Protein AF-A0A448XFE4-F1 (afdb_monomer)

Sequence (60 aa):
MSCLTDFPNFSADTFHYLDAPVLRVTGADVPMPYALNLELHCIPNAENILKTVKHMLNIK

pLDDT: mean 77.82, std 14.7, range [36.56, 91.06]

Radius of gyration: 18.42 Å; Cα contacts (8 Å, |Δi|>4): 32; chains: 1; bounding box: 54×24×35 Å

Solvent-accessible surface area (backbone atoms only — not comparable to full-atom values): 4136 Å² total; per-residue (Å²): 143,78,88,80,72,82,69,74,72,78,75,66,75,59,64,80,77,55,94,54,81,92,80,84,90,65,51,52,98,61,80,88,53,86,52,67,77,52,37,63,62,35,46,74,47,72,67,60,52,53,52,50,51,30,61,57,68,72,55,130

Organism: NCBI:txid117903

Foldseek 3Di:
DPPPPPPPPCPDPVVVVDPFDDDDQAFDPDDQDPPPVVNVRRHRDPVSVVVVVCVRVVPD

InterPro domains:
  IPR009014 Transketolase C-terminal/Pyruvate-ferredoxin oxidoreductase domain II [G3DSA:3.40.50.920] (9-58)
  IPR009014 Transketolase C-terminal/Pyruvate-ferredoxin oxidoreductase domain II [SSF52922] (12-58)
  IPR033248 Transketolase, C-terminal domain [PF02780] (13-49)

Nearest PDB structures (foldseek):
  6cer-assembly1_D  TM=9.467E-01  e=2.720E-03  Homo sapiens

Structure (mmCIF, N/CA/C/O backbone):
data_AF-A0A448XFE4-F1
#
_entry.id   AF-A0A448XFE4-F1
#
loop_
_atom_site.group_PDB
_atom_site.id
_atom_site.type_symbol
_atom_site.label_atom_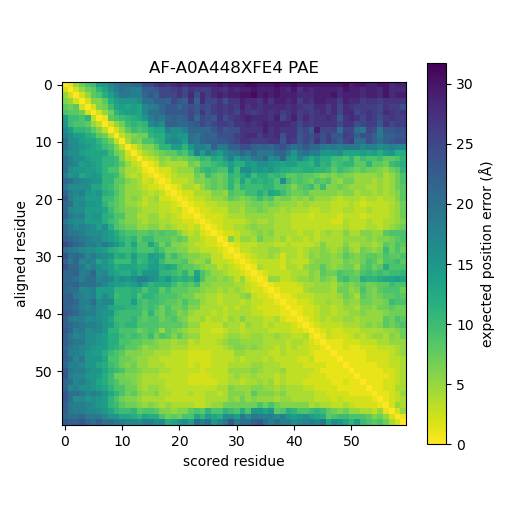id
_atom_site.label_alt_id
_atom_site.label_comp_id
_atom_site.label_asym_id
_atom_site.label_entity_id
_atom_site.label_seq_id
_atom_site.pdbx_PDB_ins_code
_atom_site.Cartn_x
_atom_site.Cartn_y
_atom_site.Cartn_z
_atom_site.occupancy
_atom_site.B_iso_or_equiv
_atom_site.auth_seq_id
_atom_site.auth_comp_id
_atom_site.auth_asym_id
_atom_site.auth_atom_id
_atom_site.pdbx_PDB_model_num
ATOM 1 N N . MET A 1 1 ? 41.695 6.769 -8.746 1.00 45.16 1 MET A N 1
ATOM 2 C CA . MET A 1 1 ? 40.642 7.805 -8.631 1.00 45.16 1 MET A CA 1
ATOM 3 C C . MET A 1 1 ? 39.296 7.328 -9.208 1.00 45.16 1 MET A C 1
ATOM 5 O O . MET A 1 1 ? 38.475 8.162 -9.550 1.00 45.16 1 MET A O 1
ATOM 9 N N . SER A 1 2 ? 39.040 6.017 -9.332 1.00 43.38 2 SER A N 1
ATOM 10 C CA . SER A 1 2 ? 37.871 5.487 -10.066 1.00 43.38 2 SER A CA 1
ATOM 11 C C . SER A 1 2 ? 36.879 4.700 -9.203 1.00 43.38 2 SER A C 1
ATOM 13 O O . SER A 1 2 ? 35.900 4.204 -9.730 1.00 43.38 2 SER A O 1
ATOM 15 N N . CYS A 1 3 ? 37.102 4.583 -7.891 1.00 36.56 3 CYS A N 1
ATOM 16 C CA . CYS A 1 3 ? 36.350 3.660 -7.028 1.00 36.56 3 CYS A CA 1
ATOM 17 C C . CYS A 1 3 ? 35.238 4.337 -6.198 1.00 36.56 3 CYS A C 1
ATOM 19 O O . CYS A 1 3 ? 34.846 3.799 -5.169 1.00 36.56 3 CYS A O 1
ATOM 21 N N . LEU A 1 4 ? 34.779 5.540 -6.570 1.00 56.12 4 LEU A N 1
ATOM 22 C CA . LEU A 1 4 ? 33.794 6.307 -5.782 1.00 56.12 4 LEU A CA 1
ATOM 23 C C . LEU A 1 4 ? 32.548 6.756 -6.566 1.00 56.12 4 LEU A C 1
ATOM 25 O O . LEU A 1 4 ? 31.707 7.444 -5.997 1.00 56.12 4 LEU A O 1
ATOM 29 N N . THR A 1 5 ? 32.385 6.353 -7.831 1.00 58.12 5 THR A N 1
ATOM 30 C CA . THR A 1 5 ? 31.154 6.626 -8.605 1.00 58.12 5 THR A CA 1
ATOM 31 C C . THR A 1 5 ? 30.226 5.419 -8.750 1.00 58.12 5 THR A C 1
ATOM 33 O O . THR A 1 5 ? 29.128 5.578 -9.268 1.00 58.12 5 THR A O 1
ATOM 36 N N . ASP A 1 6 ? 30.596 4.243 -8.235 1.00 50.28 6 ASP A N 1
ATOM 37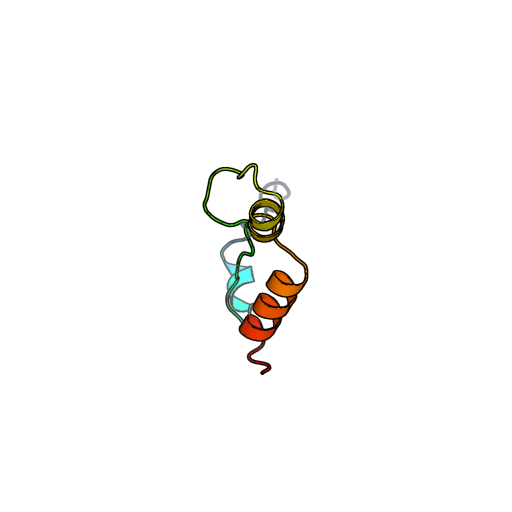 C CA . ASP A 1 6 ? 29.754 3.035 -8.256 1.00 50.28 6 ASP A CA 1
ATOM 38 C C . ASP A 1 6 ? 28.758 2.993 -7.084 1.00 50.28 6 ASP A C 1
ATOM 40 O O . ASP A 1 6 ? 28.571 1.966 -6.435 1.00 50.28 6 ASP A O 1
ATOM 44 N N . PHE A 1 7 ? 28.101 4.116 -6.790 1.00 51.12 7 PHE A N 1
ATOM 45 C CA . PHE A 1 7 ? 26.746 4.037 -6.250 1.00 51.12 7 PHE A CA 1
ATOM 46 C C . PHE A 1 7 ? 25.829 3.950 -7.472 1.00 51.12 7 PHE A C 1
ATOM 48 O O . PHE A 1 7 ? 25.539 4.988 -8.073 1.00 51.12 7 PHE A O 1
ATOM 55 N N . PRO A 1 8 ? 25.427 2.742 -7.916 1.00 53.97 8 PRO A N 1
ATOM 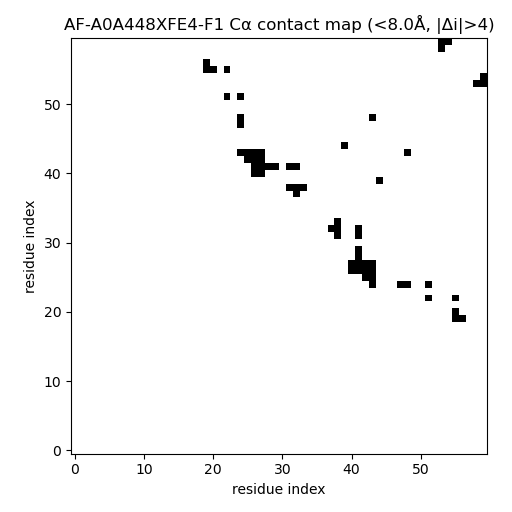56 C CA . PRO A 1 8 ? 24.596 2.630 -9.094 1.00 53.97 8 PRO A CA 1
ATOM 57 C C . PRO A 1 8 ? 23.260 3.289 -8.774 1.00 53.97 8 PRO A C 1
ATOM 59 O O . PRO A 1 8 ? 22.524 2.865 -7.879 1.00 53.97 8 PRO A O 1
ATOM 62 N N . ASN A 1 9 ? 22.961 4.357 -9.508 1.00 52.09 9 ASN A N 1
ATOM 63 C CA . ASN A 1 9 ? 21.612 4.868 -9.639 1.00 52.09 9 ASN A CA 1
ATOM 64 C C . ASN A 1 9 ? 20.727 3.686 -10.046 1.00 52.09 9 ASN A C 1
ATOM 66 O O . ASN A 1 9 ? 20.780 3.218 -11.179 1.00 52.09 9 ASN A O 1
ATOM 70 N N . PHE A 1 10 ? 19.928 3.208 -9.094 1.00 55.78 10 PHE A N 1
ATOM 71 C CA . PHE A 1 10 ? 18.997 2.076 -9.169 1.00 55.78 10 PHE A CA 1
ATOM 72 C C . PHE A 1 10 ? 18.006 2.143 -10.352 1.00 55.78 10 PHE A C 1
ATOM 74 O O . PHE A 1 10 ? 17.236 1.213 -10.581 1.00 55.78 10 PHE A O 1
ATOM 81 N N . SER A 1 11 ? 18.005 3.243 -11.104 1.00 57.62 11 SER A N 1
ATOM 82 C CA . SER A 1 11 ? 16.874 3.718 -11.876 1.00 57.62 11 SER A CA 1
ATOM 83 C C . SER A 1 11 ? 16.960 3.580 -13.395 1.00 57.62 11 SER A C 1
ATOM 85 O O . SER A 1 11 ? 15.948 3.827 -14.035 1.00 57.62 11 SER A O 1
ATOM 87 N N . ALA A 1 12 ? 18.094 3.223 -13.999 1.00 60.97 12 ALA A N 1
ATOM 88 C CA . ALA A 1 12 ? 18.180 3.152 -15.466 1.00 60.97 12 ALA A CA 1
ATOM 89 C C . ALA A 1 12 ? 18.217 1.709 -15.982 1.00 60.97 12 ALA A C 1
ATOM 91 O O . ALA A 1 12 ? 17.323 1.292 -16.713 1.00 60.97 12 ALA A O 1
ATOM 92 N N . ASP A 1 13 ? 19.192 0.917 -15.543 1.00 66.94 13 ASP A N 1
ATOM 93 C CA . ASP A 1 13 ? 19.451 -0.383 -16.173 1.00 66.94 13 ASP A CA 1
ATOM 94 C C . ASP A 1 13 ? 18.561 -1.509 -15.619 1.00 66.94 13 ASP A C 1
ATOM 96 O O . ASP A 1 13 ? 18.216 -2.448 -16.332 1.00 66.94 13 ASP A O 1
ATOM 100 N N . THR A 1 14 ? 18.115 -1.401 -14.363 1.00 69.44 14 THR A N 1
ATOM 101 C CA . THR A 1 14 ? 17.324 -2.440 -13.676 1.00 69.44 14 THR A CA 1
ATOM 102 C C . THR A 1 14 ? 15.892 -2.570 -14.212 1.00 69.44 14 THR A C 1
ATOM 104 O O . THR A 1 14 ? 15.292 -3.639 -14.121 1.00 69.44 14 THR A O 1
ATOM 107 N N . PHE A 1 15 ? 15.331 -1.506 -14.797 1.00 65.94 15 PHE A N 1
ATOM 108 C CA . PHE A 1 15 ? 13.949 -1.504 -15.295 1.00 65.94 15 PHE A CA 1
ATOM 109 C C . PHE A 1 15 ? 13.730 -2.432 -16.496 1.00 65.94 15 PHE A C 1
ATOM 111 O O . PHE A 1 15 ? 12.608 -2.881 -16.711 1.00 65.94 15 PHE A O 1
ATOM 118 N N . HIS A 1 16 ? 14.782 -2.758 -17.252 1.00 74.31 16 HIS A N 1
ATOM 119 C CA . HIS A 1 16 ? 14.686 -3.652 -18.408 1.00 74.31 16 HIS A CA 1
ATOM 120 C C . HIS A 1 16 ? 14.549 -5.135 -18.037 1.00 74.31 16 HIS A C 1
ATOM 122 O O . HIS A 1 16 ? 14.151 -5.932 -18.880 1.00 74.31 16 HIS A O 1
ATOM 128 N N . TYR A 1 17 ? 14.852 -5.504 -16.790 1.00 81.12 17 TYR A N 1
ATOM 129 C CA . TYR A 1 17 ? 14.790 -6.887 -16.304 1.00 81.12 17 TYR A CA 1
ATOM 130 C C . TYR A 1 17 ? 13.453 -7.242 -15.638 1.00 81.12 17 TYR A C 1
ATOM 132 O O . TYR A 1 17 ? 13.297 -8.351 -15.133 1.00 81.12 17 TYR A O 1
ATOM 140 N N . LEU A 1 18 ? 12.511 -6.299 -15.568 1.00 79.56 18 LEU A N 1
ATOM 141 C CA . LEU A 1 18 ? 11.259 -6.476 -14.846 1.00 79.56 18 LEU A CA 1
ATOM 142 C C . LEU A 1 18 ? 10.121 -6.843 -15.812 1.00 79.56 18 LEU A C 1
ATOM 144 O O . LEU A 1 18 ? 9.617 -5.990 -16.537 1.00 79.56 18 LEU A O 1
ATOM 148 N N . ASP A 1 19 ? 9.680 -8.101 -15.778 1.00 84.38 19 ASP A N 1
ATOM 149 C CA . ASP A 1 19 ? 8.606 -8.610 -16.650 1.00 84.38 19 ASP A CA 1
ATOM 150 C C . ASP A 1 19 ? 7.197 -8.101 -16.272 1.00 84.38 19 ASP A C 1
ATOM 152 O O . ASP A 1 19 ? 6.266 -8.180 -17.073 1.00 84.38 19 ASP A O 1
ATOM 156 N N . ALA A 1 20 ? 7.017 -7.588 -15.048 1.00 83.56 20 ALA A N 1
ATOM 157 C CA . ALA A 1 20 ? 5.721 -7.189 -14.492 1.00 83.56 20 ALA A CA 1
ATOM 158 C C . ALA A 1 20 ? 5.809 -5.858 -13.718 1.00 83.56 20 ALA A C 1
ATOM 160 O O . ALA A 1 20 ? 6.841 -5.564 -13.122 1.00 83.56 20 ALA A O 1
ATOM 161 N N . PRO A 1 21 ? 4.744 -5.037 -13.673 1.00 83.88 21 PRO A N 1
ATOM 162 C CA . PRO A 1 21 ? 4.786 -3.737 -13.004 1.00 83.88 21 PRO A CA 1
ATOM 163 C C . PRO A 1 21 ? 5.001 -3.860 -11.488 1.00 83.88 21 PRO A C 1
ATOM 165 O O . PRO A 1 21 ? 4.425 -4.725 -10.828 1.00 83.88 21 PRO A O 1
ATOM 168 N N . VAL A 1 22 ? 5.774 -2.930 -10.913 1.00 84.69 22 VAL A N 1
ATOM 169 C CA . VAL A 1 22 ? 5.956 -2.835 -9.456 1.00 84.69 22 VAL A CA 1
ATOM 170 C C . VAL A 1 22 ? 4.667 -2.328 -8.811 1.00 84.69 22 VAL A C 1
ATOM 172 O O . VAL A 1 22 ? 4.218 -1.214 -9.080 1.00 84.69 22 VAL A O 1
ATOM 175 N N . LEU A 1 23 ? 4.093 -3.130 -7.917 1.00 88.75 23 LEU A N 1
ATOM 176 C CA . LEU A 1 23 ? 2.908 -2.778 -7.138 1.00 88.75 23 LEU A CA 1
ATOM 177 C C . LEU A 1 23 ? 3.286 -2.576 -5.668 1.00 88.75 23 LEU A C 1
ATOM 179 O O . LEU A 1 23 ? 4.200 -3.218 -5.152 1.00 88.75 23 LEU A O 1
ATOM 183 N N . ARG A 1 24 ? 2.572 -1.682 -4.978 1.00 88.00 24 ARG A N 1
ATOM 184 C CA . ARG A 1 24 ? 2.761 -1.423 -3.544 1.00 88.00 24 ARG A CA 1
ATOM 185 C C . ARG A 1 24 ? 1.538 -1.894 -2.775 1.00 88.00 24 ARG A C 1
ATOM 187 O O . ARG A 1 24 ? 0.414 -1.599 -3.171 1.00 88.00 24 ARG A O 1
ATOM 194 N N . VAL A 1 25 ? 1.773 -2.577 -1.662 1.00 87.56 25 VAL A N 1
ATOM 195 C CA . VAL A 1 25 ? 0.732 -2.951 -0.703 1.00 87.56 25 VAL A CA 1
ATOM 196 C C . VAL A 1 25 ? 0.887 -2.041 0.506 1.00 87.56 25 VAL A C 1
ATOM 198 O O . VAL A 1 25 ? 1.869 -2.142 1.237 1.00 87.56 25 VAL A O 1
ATOM 201 N N . THR A 1 26 ? -0.053 -1.120 0.687 1.00 87.50 26 THR A N 1
ATOM 202 C CA . THR A 1 26 ? -0.088 -0.187 1.820 1.00 87.50 26 THR A CA 1
ATOM 203 C C . THR A 1 26 ? -1.350 -0.405 2.640 1.00 87.50 26 THR A C 1
ATOM 205 O O . THR A 1 26 ? -2.287 -1.065 2.187 1.00 87.50 26 THR A O 1
ATOM 208 N N . GLY A 1 27 ? -1.372 0.157 3.850 1.00 85.56 27 GLY A N 1
ATOM 209 C CA . GLY A 1 27 ? -2.606 0.261 4.619 1.00 85.56 27 GLY A CA 1
ATOM 210 C C . GLY A 1 27 ? -3.663 1.089 3.887 1.00 85.56 27 GLY A C 1
ATOM 211 O O . GLY A 1 27 ? -3.352 1.799 2.923 1.00 85.56 27 GLY A O 1
ATOM 212 N N . ALA A 1 28 ? -4.912 0.970 4.334 1.00 84.19 28 ALA A N 1
ATOM 213 C CA . ALA A 1 28 ? -5.995 1.803 3.822 1.00 84.19 28 ALA A CA 1
ATOM 214 C C . ALA A 1 28 ? -5.664 3.288 4.055 1.00 84.19 28 ALA A C 1
ATOM 216 O O . ALA A 1 28 ? -5.120 3.641 5.099 1.00 84.19 28 ALA A O 1
ATOM 217 N N . ASP A 1 29 ? -5.987 4.147 3.086 1.00 86.75 29 ASP A N 1
ATOM 218 C CA . ASP A 1 29 ? -5.714 5.592 3.133 1.00 86.75 29 ASP A CA 1
ATOM 219 C C . ASP A 1 29 ? -6.718 6.316 4.046 1.00 86.75 29 ASP A C 1
ATOM 221 O O . ASP A 1 29 ? -7.556 7.109 3.618 1.00 86.75 29 ASP A O 1
ATOM 225 N N . VAL A 1 30 ? -6.704 5.938 5.321 1.00 83.94 30 VAL A N 1
ATOM 226 C CA . VAL A 1 30 ? -7.553 6.472 6.383 1.00 83.94 30 VAL A CA 1
ATOM 227 C C . VAL A 1 30 ? -6.728 6.602 7.662 1.00 83.94 30 VAL A C 1
ATOM 229 O O . VAL A 1 30 ? -5.829 5.793 7.908 1.00 83.94 30 VAL A O 1
ATOM 232 N N . PRO A 1 31 ? -7.017 7.598 8.515 1.00 85.75 31 PRO A N 1
ATOM 233 C CA . PRO A 1 31 ? -6.453 7.614 9.857 1.00 85.75 31 PRO A CA 1
ATOM 234 C C . PRO A 1 31 ? -6.876 6.343 10.607 1.00 85.75 31 PRO A C 1
ATOM 236 O O . PRO A 1 31 ? -8.010 5.887 10.461 1.00 85.75 31 PRO A O 1
ATOM 239 N N . MET A 1 32 ? -5.967 5.785 11.412 1.00 85.81 32 MET A N 1
ATOM 240 C CA . MET A 1 32 ? -6.179 4.541 12.160 1.00 85.81 32 MET A CA 1
ATOM 241 C C . MET A 1 32 ? -7.492 4.594 12.972 1.00 85.81 32 MET A C 1
ATOM 243 O O . MET A 1 32 ? -7.602 5.408 13.895 1.00 85.81 32 MET A O 1
ATOM 247 N N . PRO A 1 33 ? -8.494 3.759 12.648 1.00 86.69 33 PRO A N 1
ATOM 248 C CA . PRO A 1 33 ? -9.775 3.758 13.342 1.00 86.69 33 PRO A CA 1
ATOM 249 C C . PRO A 1 33 ? -9.696 2.972 14.656 1.00 86.69 33 PRO A C 1
ATOM 251 O O . PRO A 1 33 ? -8.946 2.011 14.775 1.00 86.69 33 PRO A O 1
ATOM 254 N N . TYR A 1 34 ? -10.528 3.343 15.633 1.00 85.62 34 TYR A N 1
ATOM 255 C CA . TYR A 1 34 ? -10.605 2.650 16.929 1.00 85.62 34 TYR A CA 1
ATOM 256 C C . TYR A 1 34 ? -11.429 1.350 16.886 1.00 85.62 34 TYR A C 1
ATOM 258 O O . TYR A 1 34 ? -11.283 0.475 17.733 1.00 85.62 34 TYR A O 1
ATOM 266 N N . ALA A 1 35 ? -12.340 1.212 15.918 1.00 91.00 35 ALA A N 1
ATOM 267 C CA . ALA A 1 35 ? -13.157 0.011 15.806 1.00 91.00 35 ALA A CA 1
ATOM 268 C C . ALA A 1 35 ? -12.291 -1.177 15.355 1.00 91.00 35 ALA A C 1
ATOM 270 O O . ALA A 1 35 ? -11.781 -1.162 14.236 1.00 91.00 35 ALA A O 1
ATOM 271 N N . LEU A 1 36 ? -12.202 -2.222 16.185 1.00 85.62 36 LEU A N 1
ATOM 272 C CA . LEU A 1 36 ? -11.360 -3.409 15.957 1.00 85.62 36 LEU A CA 1
ATOM 273 C C . LEU A 1 36 ? -11.527 -4.017 14.554 1.00 85.62 36 LEU A C 1
ATOM 275 O O . LEU A 1 36 ? -10.553 -4.350 13.889 1.00 85.62 36 LEU A O 1
ATOM 279 N N . ASN A 1 37 ? -12.767 -4.116 14.067 1.00 88.56 37 ASN A N 1
ATOM 280 C CA . ASN A 1 37 ? -13.044 -4.655 12.733 1.00 88.56 37 ASN A CA 1
ATOM 281 C C . ASN A 1 37 ? -12.383 -3.819 11.626 1.00 88.56 37 ASN A C 1
ATOM 283 O O . ASN A 1 37 ? -11.889 -4.364 10.647 1.00 88.56 37 ASN A O 1
ATOM 287 N N . LEU A 1 38 ? -12.378 -2.492 11.776 1.00 83.12 38 LEU A N 1
ATOM 288 C CA . LEU A 1 38 ? -11.800 -1.572 10.799 1.00 83.12 38 LEU A CA 1
ATOM 289 C C . LEU A 1 38 ? -10.277 -1.501 10.925 1.00 83.12 38 LEU A C 1
ATOM 291 O O . LEU A 1 38 ? -9.601 -1.401 9.905 1.00 83.12 38 LEU A O 1
ATOM 295 N N . GLU A 1 39 ? -9.734 -1.610 12.137 1.00 86.06 39 GLU A N 1
ATOM 296 C CA . GLU A 1 39 ? -8.290 -1.695 12.385 1.00 86.06 39 GLU A CA 1
ATOM 297 C C . GLU A 1 39 ? -7.659 -2.861 11.608 1.00 86.06 39 GLU A C 1
ATOM 299 O O . GLU A 1 39 ? -6.681 -2.669 10.881 1.00 86.06 39 GLU A O 1
ATOM 304 N N . LEU A 1 40 ? -8.285 -4.040 11.655 1.00 85.00 40 LEU A N 1
ATOM 305 C CA . LEU A 1 40 ? -7.827 -5.226 10.924 1.00 85.00 40 LEU A CA 1
ATOM 306 C C . LEU A 1 40 ? -7.799 -5.033 9.402 1.00 85.00 40 LEU A C 1
ATOM 308 O O . LEU A 1 40 ? -6.994 -5.666 8.725 1.00 85.00 40 LEU A O 1
ATOM 312 N N . HIS A 1 41 ? -8.664 -4.182 8.850 1.00 83.75 41 HIS A N 1
ATOM 313 C CA . HIS A 1 41 ? -8.694 -3.886 7.415 1.00 83.75 41 HIS A CA 1
ATOM 314 C C . HIS A 1 41 ? -7.757 -2.745 7.013 1.00 83.75 41 HIS A C 1
ATOM 316 O O . HIS A 1 41 ? -7.355 -2.668 5.852 1.00 83.75 41 HIS A O 1
ATOM 322 N N . CYS A 1 42 ? -7.408 -1.864 7.952 1.00 83.38 42 CYS A N 1
ATOM 323 C CA . CYS A 1 42 ? -6.466 -0.777 7.705 1.00 83.38 42 CYS A CA 1
ATOM 324 C C . CYS A 1 42 ? -5.020 -1.278 7.656 1.00 83.38 42 CYS A C 1
ATOM 326 O O . CYS A 1 42 ? -4.199 -0.685 6.958 1.00 83.38 42 CYS A O 1
ATOM 328 N N . ILE A 1 43 ? -4.716 -2.379 8.346 1.00 86.25 43 ILE A N 1
ATOM 329 C CA . ILE A 1 43 ? -3.403 -3.025 8.324 1.00 86.25 43 ILE A CA 1
ATOM 330 C C . ILE A 1 43 ? -3.298 -3.948 7.093 1.00 86.25 43 ILE A C 1
ATOM 332 O O . ILE A 1 43 ? -4.230 -4.696 6.787 1.00 86.25 43 ILE A O 1
ATOM 336 N N . PRO A 1 44 ? -2.176 -3.924 6.348 1.00 88.38 44 PRO A N 1
ATOM 337 C CA . PRO A 1 44 ? -1.974 -4.841 5.234 1.00 88.38 44 PRO A CA 1
ATOM 338 C C . PRO A 1 44 ? -1.864 -6.292 5.729 1.00 88.38 44 PRO A C 1
ATOM 340 O O . PRO A 1 44 ? -0.903 -6.663 6.398 1.00 88.38 44 PRO A O 1
ATOM 343 N N . ASN A 1 45 ? -2.839 -7.124 5.355 1.00 88.56 45 ASN A N 1
ATOM 344 C CA . ASN A 1 45 ? -2.889 -8.542 5.71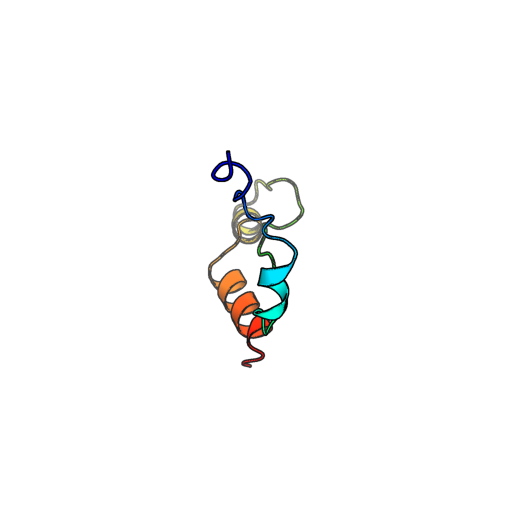9 1.00 88.56 45 ASN A CA 1
ATOM 345 C C . ASN A 1 45 ? -2.278 -9.452 4.644 1.00 88.56 45 ASN A C 1
ATOM 347 O O . ASN A 1 45 ? -2.129 -9.070 3.480 1.00 88.56 45 ASN A O 1
ATOM 351 N N . ALA A 1 46 ? -2.001 -10.706 5.016 1.00 90.12 46 ALA A N 1
ATOM 352 C CA . ALA A 1 46 ? -1.467 -11.727 4.111 1.00 90.12 46 ALA A CA 1
ATOM 353 C C .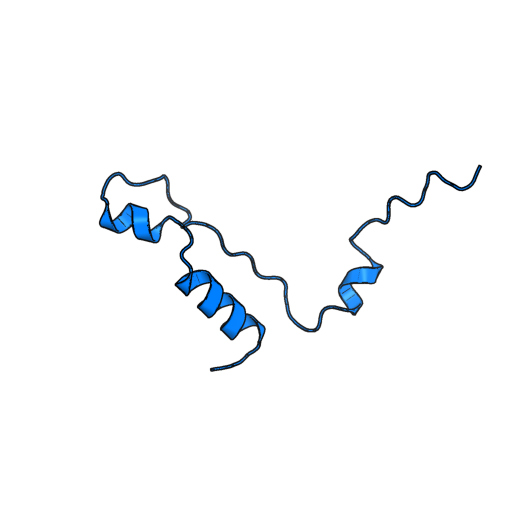 ALA A 1 46 ? -2.331 -11.930 2.850 1.00 90.12 46 ALA A C 1
ATOM 355 O O . ALA A 1 46 ? -1.801 -12.107 1.755 1.00 90.12 46 ALA A O 1
ATOM 356 N N . GLU A 1 47 ? -3.657 -11.833 2.970 1.00 89.56 47 GLU A N 1
ATOM 357 C CA . GLU A 1 47 ? -4.571 -11.931 1.825 1.00 89.56 47 GLU A CA 1
ATOM 358 C C . GLU A 1 47 ? -4.360 -10.809 0.799 1.00 89.56 47 GLU A C 1
ATOM 360 O O . GLU A 1 47 ? -4.378 -11.065 -0.407 1.00 89.56 47 GLU A O 1
ATOM 365 N N . ASN A 1 48 ? -4.088 -9.582 1.257 1.00 89.06 48 ASN A N 1
ATOM 366 C CA . ASN A 1 48 ? -3.810 -8.444 0.378 1.00 89.06 48 ASN A CA 1
ATOM 367 C C . ASN A 1 48 ? -2.509 -8.668 -0.406 1.00 89.06 48 ASN A C 1
ATOM 369 O O . ASN A 1 48 ? -2.436 -8.341 -1.593 1.00 89.06 48 ASN A O 1
ATOM 373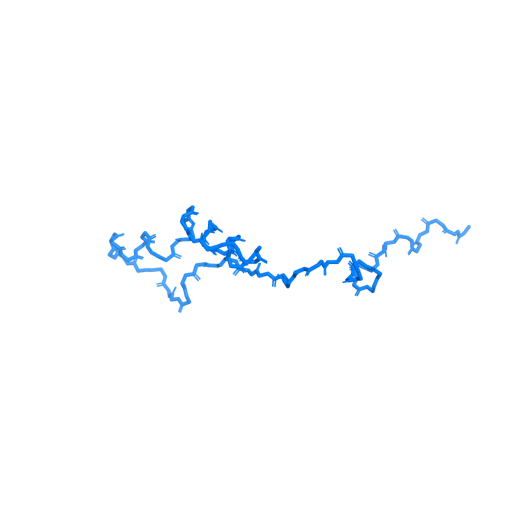 N N . ILE A 1 49 ? -1.508 -9.287 0.229 1.00 89.19 49 ILE A N 1
ATOM 374 C CA . ILE A 1 49 ? -0.238 -9.649 -0.411 1.00 89.19 49 ILE A CA 1
ATOM 375 C C . ILE A 1 49 ? -0.481 -10.714 -1.480 1.00 89.19 49 ILE A C 1
ATOM 377 O O . ILE A 1 49 ? -0.102 -10.518 -2.633 1.00 89.19 49 ILE A O 1
ATOM 381 N N . LEU A 1 50 ? -1.179 -11.801 -1.140 1.00 91.06 50 LEU A N 1
ATOM 382 C CA . LEU A 1 50 ? -1.481 -12.878 -2.087 1.00 91.06 50 LEU A CA 1
ATOM 383 C C . LEU A 1 50 ? -2.297 -12.379 -3.281 1.00 91.06 50 LEU A C 1
ATOM 385 O O . LEU A 1 50 ? -2.001 -12.741 -4.418 1.00 91.06 50 LEU A O 1
ATOM 389 N N . LYS A 1 51 ? -3.292 -11.518 -3.046 1.00 90.00 51 LYS A N 1
ATOM 390 C CA . LYS A 1 51 ? -4.083 -10.898 -4.114 1.00 90.00 51 LYS A CA 1
ATOM 391 C C . LYS A 1 51 ? -3.211 -10.042 -5.033 1.00 90.00 51 LYS A C 1
ATOM 393 O O . LYS A 1 51 ? -3.352 -10.127 -6.249 1.00 90.00 51 LYS A O 1
ATOM 398 N N . THR A 1 52 ? -2.294 -9.260 -4.464 1.00 88.94 52 THR A N 1
ATOM 399 C CA . THR A 1 52 ? -1.380 -8.403 -5.234 1.00 88.94 52 THR A CA 1
ATOM 400 C C . THR A 1 52 ? -0.387 -9.230 -6.048 1.00 88.94 52 THR A C 1
ATOM 402 O O . THR A 1 52 ? -0.172 -8.935 -7.219 1.00 88.94 52 THR A O 1
ATOM 405 N N . VAL A 1 53 ? 0.155 -10.310 -5.479 1.00 89.81 53 VAL A N 1
ATOM 406 C CA . VAL A 1 53 ? 1.070 -11.230 -6.176 1.00 89.81 53 VAL A CA 1
ATOM 407 C C . VAL A 1 53 ? 0.356 -11.970 -7.307 1.00 89.81 53 VAL A C 1
ATOM 409 O O . VAL A 1 53 ? 0.869 -12.028 -8.420 1.00 89.81 53 VAL A O 1
ATOM 412 N N . LYS A 1 54 ? -0.853 -12.488 -7.063 1.00 90.62 54 LYS A N 1
ATOM 413 C CA . LYS A 1 54 ? -1.673 -13.130 -8.103 1.00 90.62 54 LYS A CA 1
ATOM 414 C C . LYS A 1 54 ? -2.015 -12.170 -9.239 1.00 90.62 54 LYS A C 1
ATOM 416 O O . LYS A 1 54 ? -1.914 -12.545 -10.403 1.00 90.62 54 LYS A O 1
ATOM 421 N N . HIS A 1 55 ? -2.361 -10.926 -8.902 1.00 88.19 55 HIS A N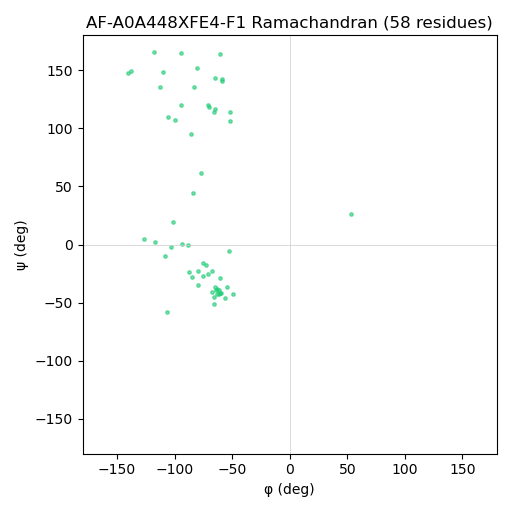 1
ATOM 422 C CA . HIS A 1 55 ? -2.599 -9.871 -9.884 1.00 88.19 55 HIS A CA 1
ATOM 423 C C . HIS A 1 55 ? -1.336 -9.549 -10.695 1.00 88.19 55 HIS A C 1
ATOM 425 O O . HI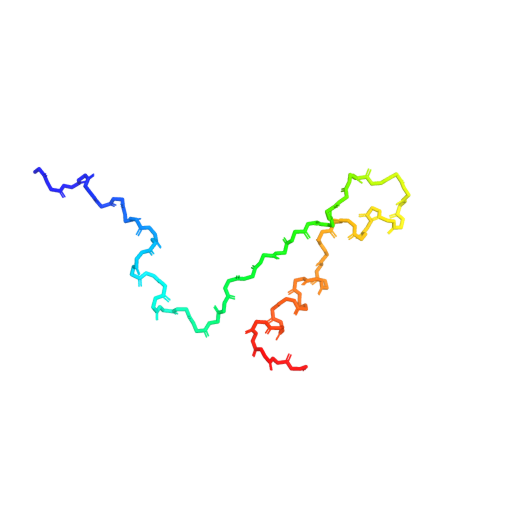S A 1 55 ? -1.421 -9.423 -11.910 1.00 88.19 55 HIS A O 1
ATOM 431 N N . MET A 1 56 ? -0.169 -9.473 -10.044 1.00 87.69 56 MET A N 1
ATOM 432 C CA . MET A 1 56 ? 1.120 -9.231 -10.703 1.00 87.69 56 MET A CA 1
ATOM 433 C C . MET A 1 56 ? 1.507 -10.362 -11.666 1.00 87.69 56 MET A C 1
ATOM 435 O O . MET A 1 56 ? 2.043 -10.093 -12.732 1.00 87.69 56 MET A O 1
ATOM 439 N N . LEU A 1 57 ? 1.233 -11.617 -11.298 1.00 88.12 57 LEU A N 1
ATOM 440 C CA . LEU A 1 57 ? 1.572 -12.800 -12.096 1.00 88.12 57 LEU A CA 1
ATOM 441 C C . LEU A 1 57 ? 0.477 -13.196 -13.106 1.00 88.12 57 LEU A C 1
ATOM 443 O O . LEU A 1 57 ? 0.645 -14.185 -13.813 1.00 88.12 57 LEU A O 1
ATOM 447 N N . ASN A 1 58 ? -0.649 -12.470 -13.172 1.00 81.06 58 ASN A N 1
ATOM 448 C CA . ASN A 1 58 ? -1.822 -12.808 -13.994 1.00 81.06 58 ASN A CA 1
ATOM 449 C C . ASN A 1 58 ? -2.376 -14.239 -13.769 1.00 81.06 58 ASN A C 1
ATOM 451 O O . ASN A 1 58 ? -3.037 -14.802 -14.645 1.00 81.06 58 ASN A O 1
ATOM 455 N N . ILE A 1 59 ? -2.158 -14.820 -12.585 1.00 76.50 59 ILE A N 1
ATOM 456 C CA . ILE A 1 59 ? -2.650 -16.157 -12.218 1.00 76.50 59 ILE A CA 1
ATOM 457 C C . ILE A 1 59 ? -3.986 -15.989 -11.488 1.00 76.50 59 ILE A C 1
ATOM 459 O O . ILE A 1 59 ? -4.059 -15.302 -10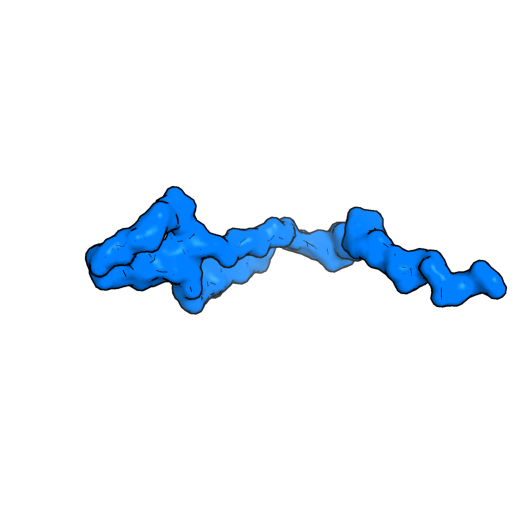.467 1.00 76.50 59 ILE A O 1
ATOM 463 N N . LYS A 1 60 ? -5.043 -16.586 -12.048 1.00 58.53 60 LYS A N 1
ATOM 464 C CA . LYS A 1 60 ? -6.426 -16.474 -11.561 1.00 58.53 60 LYS A CA 1
ATOM 465 C C . LYS A 1 60 ? -6.670 -17.319 -10.310 1.00 58.53 60 LYS A C 1
ATOM 467 O O . LYS A 1 60 ? -6.184 -18.469 -10.275 1.00 58.53 60 LYS A O 1
#

Mean predicted aligned error: 10.29 Å

Secondary structure (DSSP, 8-state):
--SSS----TTSSGGGG-SS--------SS---SSHHHHHHHS--HHHHHHHHHHHTT--